Protein AF-A0A967W6S2-F1 (afdb_monomer_lite)

Foldseek 3Di:
DCVQVVVVVCLVDPPPPVSVCCVVPHDDDGDPDLQVVLVVQQVVQLVVQVPHPCNPPGRPAQSDDPPSDDPVVCCVVQPDPSSVVVCCVCPPNPVDPDDDDDDDDDPPPDDDDDDDPDDDDD

Structure (mmCIF, N/CA/C/O backbone):
data_AF-A0A967W6S2-F1
#
_entry.id   AF-A0A967W6S2-F1
#
loop_
_atom_site.group_PDB
_atom_site.id
_atom_site.type_symbol
_atom_site.label_atom_id
_atom_site.label_alt_id
_atom_site.label_comp_id
_atom_site.label_asym_id
_atom_site.label_entity_id
_atom_site.label_seq_id
_atom_site.pdbx_PDB_ins_code
_atom_site.Cartn_x
_atom_site.Cartn_y
_atom_site.Cartn_z
_atom_site.occupancy
_atom_site.B_iso_or_equiv
_atom_site.auth_seq_id
_atom_site.auth_comp_id
_atom_site.auth_asym_id
_atom_site.auth_atom_id
_atom_site.pdbx_PDB_model_num
ATOM 1 N N . GLY A 1 1 ? 10.505 1.473 -0.353 1.00 52.91 1 GLY A N 1
ATOM 2 C CA . GLY A 1 1 ? 9.894 1.962 0.899 1.00 52.91 1 GLY A CA 1
ATOM 3 C C . GLY A 1 1 ? 9.460 0.774 1.729 1.00 52.91 1 GLY A C 1
ATOM 4 O O . GLY A 1 1 ? 8.860 -0.128 1.171 1.00 52.91 1 GLY A O 1
ATOM 5 N N . GLN A 1 2 ? 9.805 0.745 3.017 1.00 65.94 2 GLN A N 1
ATOM 6 C CA . GLN A 1 2 ? 9.512 -0.367 3.941 1.00 65.94 2 GLN A CA 1
ATOM 7 C C . GLN A 1 2 ? 8.621 0.076 5.118 1.00 65.94 2 GLN A C 1
ATOM 9 O O . GLN A 1 2 ? 8.596 -0.566 6.164 1.00 65.94 2 GLN A O 1
ATOM 14 N N . MET A 1 3 ? 7.895 1.192 4.965 1.00 86.19 3 MET A N 1
ATOM 15 C CA . MET A 1 3 ? 7.114 1.775 6.059 1.00 86.19 3 MET A CA 1
ATOM 16 C C . MET A 1 3 ? 6.002 0.835 6.530 1.00 86.19 3 MET A C 1
ATOM 18 O O . MET A 1 3 ? 5.893 0.605 7.726 1.00 86.19 3 MET A O 1
ATOM 22 N N . THR A 1 4 ? 5.213 0.253 5.621 1.00 88.50 4 THR A N 1
ATOM 23 C CA . THR A 1 4 ? 4.046 -0.557 6.002 1.00 88.50 4 THR A CA 1
ATOM 24 C C . THR A 1 4 ? 4.416 -1.851 6.748 1.00 88.50 4 THR A C 1
ATOM 26 O O . THR A 1 4 ? 3.805 -2.096 7.788 1.00 88.50 4 THR A O 1
ATOM 29 N N . PRO A 1 5 ? 5.445 -2.638 6.352 1.00 90.38 5 PRO A N 1
ATOM 30 C CA . PRO A 1 5 ? 5.939 -3.740 7.185 1.00 90.38 5 PRO A CA 1
ATOM 31 C C . PRO A 1 5 ? 6.505 -3.291 8.536 1.00 90.38 5 PRO A C 1
ATOM 33 O O . PRO A 1 5 ? 6.263 -3.946 9.546 1.00 90.38 5 PRO A O 1
ATOM 36 N N . LEU A 1 6 ? 7.232 -2.167 8.579 1.00 91.75 6 LEU A N 1
ATOM 37 C CA . LEU A 1 6 ? 7.763 -1.638 9.836 1.00 91.75 6 LEU A CA 1
ATOM 38 C C . LEU A 1 6 ? 6.637 -1.193 10.778 1.00 91.75 6 LEU A C 1
ATOM 40 O O . LEU A 1 6 ? 6.710 -1.443 11.976 1.00 91.75 6 LEU A O 1
ATOM 44 N N . LEU A 1 7 ? 5.582 -0.573 10.246 1.00 93.06 7 LEU A N 1
ATOM 45 C CA . LEU A 1 7 ? 4.397 -0.200 11.012 1.00 93.06 7 LEU A CA 1
ATOM 46 C C . LEU A 1 7 ? 3.691 -1.439 11.567 1.00 93.06 7 LEU A C 1
ATOM 48 O O . LEU A 1 7 ? 3.385 -1.460 12.754 1.00 93.06 7 LEU A O 1
ATOM 52 N N . ALA A 1 8 ? 3.494 -2.479 10.747 1.00 93.88 8 ALA A N 1
ATOM 53 C CA . ALA A 1 8 ? 2.929 -3.749 11.205 1.00 93.88 8 ALA A CA 1
ATOM 54 C C . ALA A 1 8 ? 3.727 -4.328 12.379 1.00 93.88 8 ALA A C 1
ATOM 56 O O . ALA A 1 8 ? 3.148 -4.689 13.400 1.00 93.88 8 ALA A O 1
ATOM 57 N N . TYR A 1 9 ? 5.056 -4.367 12.243 1.00 95.19 9 TYR A N 1
ATOM 58 C CA . TYR A 1 9 ? 5.951 -4.840 13.294 1.00 95.19 9 TYR A CA 1
ATOM 59 C C . TYR A 1 9 ? 5.794 -4.014 14.574 1.00 95.19 9 TYR A C 1
ATOM 61 O O . TYR A 1 9 ? 5.533 -4.575 15.631 1.00 95.19 9 TYR A O 1
ATOM 69 N N . ARG A 1 10 ? 5.863 -2.680 14.479 1.00 95.75 10 ARG A N 1
ATOM 70 C CA . ARG A 1 10 ? 5.719 -1.791 15.640 1.00 95.75 10 ARG A CA 1
ATOM 71 C C . ARG A 1 10 ? 4.372 -1.958 16.335 1.00 95.75 10 ARG A C 1
ATOM 73 O O . ARG A 1 10 ? 4.350 -2.161 17.541 1.00 95.75 10 ARG A O 1
ATOM 80 N N . VAL A 1 11 ? 3.268 -1.949 15.588 1.00 95.88 11 VAL A N 1
ATOM 81 C CA . VAL A 1 11 ? 1.932 -2.160 16.166 1.00 95.88 11 VAL A CA 1
ATOM 82 C C . VAL A 1 11 ? 1.863 -3.508 16.879 1.00 95.88 11 VAL A C 1
ATOM 84 O O . VAL A 1 11 ? 1.313 -3.576 17.972 1.00 95.88 11 VAL A O 1
ATOM 87 N N . ALA A 1 12 ? 2.453 -4.562 16.310 1.00 95.75 12 ALA A N 1
ATOM 88 C CA . ALA A 1 12 ? 2.403 -5.904 16.880 1.00 95.75 12 ALA A CA 1
ATOM 89 C C . ALA A 1 12 ? 3.320 -6.115 18.098 1.00 95.75 12 ALA A C 1
ATOM 91 O O . ALA A 1 12 ? 2.980 -6.927 18.954 1.00 95.75 12 ALA A O 1
ATOM 92 N N . THR A 1 13 ? 4.474 -5.442 18.174 1.00 97.50 13 THR A N 1
ATOM 93 C CA . THR A 1 13 ? 5.528 -5.788 19.151 1.00 97.50 13 THR A CA 1
ATOM 94 C C . THR A 1 13 ? 5.936 -4.664 20.094 1.00 97.50 13 THR A C 1
ATOM 96 O O . THR A 1 13 ? 6.656 -4.915 21.056 1.00 97.50 13 THR A O 1
ATOM 99 N N . GLU A 1 14 ? 5.605 -3.410 19.793 1.00 97.94 14 GLU A N 1
ATOM 100 C CA . GLU A 1 14 ? 6.023 -2.278 20.618 1.00 97.94 14 GLU A CA 1
ATOM 101 C C . GLU A 1 14 ? 5.164 -2.197 21.890 1.00 97.94 14 GLU A C 1
ATOM 103 O O . GLU A 1 14 ? 3.937 -2.218 21.823 1.00 97.94 14 GLU A O 1
ATOM 108 N N . GLU A 1 15 ? 5.811 -2.077 23.052 1.00 98.06 15 GLU A N 1
ATOM 109 C CA . GLU A 1 15 ? 5.161 -2.071 24.377 1.00 98.06 15 GLU A CA 1
ATOM 110 C C . GLU A 1 15 ? 5.057 -0.671 25.001 1.00 98.06 15 GLU A C 1
ATOM 112 O O . GLU A 1 15 ? 4.877 -0.522 26.211 1.00 98.06 15 GLU A O 1
ATOM 117 N N . SER A 1 16 ? 5.177 0.376 24.180 1.00 98.38 16 SER A N 1
ATOM 118 C CA . SER A 1 16 ? 4.877 1.738 24.615 1.00 98.38 16 SER A CA 1
ATOM 119 C C . SER A 1 16 ? 3.408 1.851 25.041 1.00 98.38 16 SER A C 1
ATOM 121 O O . SER A 1 16 ? 2.541 1.128 24.545 1.00 98.38 16 SER A O 1
ATOM 123 N N . GLU A 1 17 ? 3.118 2.769 25.967 1.00 98.25 17 GLU A N 1
ATOM 124 C CA . GLU A 1 17 ? 1.744 3.022 26.426 1.00 98.25 17 GLU A CA 1
ATOM 125 C C . GLU A 1 17 ? 0.811 3.346 25.246 1.00 98.25 17 GLU A C 1
ATOM 127 O O . GLU A 1 17 ? -0.305 2.837 25.178 1.00 98.25 17 GLU A O 1
ATOM 132 N N . GLU A 1 18 ? 1.310 4.113 24.272 1.00 97.12 18 GLU A N 1
ATOM 133 C CA . GLU A 1 18 ? 0.603 4.451 23.036 1.00 97.12 18 GLU A CA 1
ATOM 134 C C . GLU A 1 18 ? 0.242 3.210 22.207 1.00 97.12 18 GLU A C 1
ATOM 136 O O . GLU A 1 18 ? -0.926 3.016 21.877 1.00 97.12 18 GLU A O 1
ATOM 141 N N . MET A 1 19 ? 1.210 2.343 21.889 1.00 97.69 19 MET A N 1
ATOM 142 C CA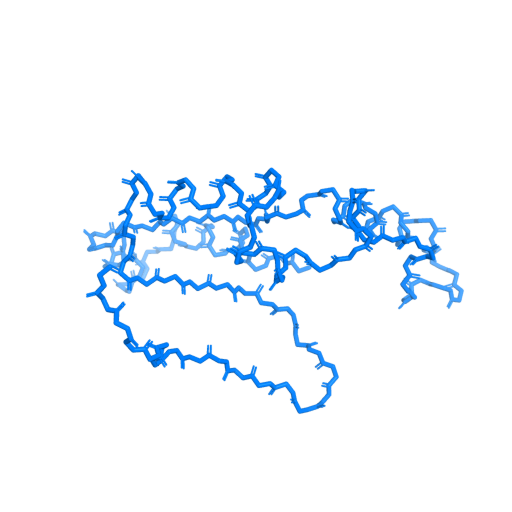 . MET A 1 19 ? 0.962 1.177 21.029 1.00 97.69 19 MET A CA 1
ATOM 143 C C . MET A 1 19 ? 0.081 0.131 21.706 1.00 97.69 19 MET A C 1
ATOM 145 O O . MET A 1 19 ? -0.771 -0.468 21.048 1.00 97.69 19 MET A O 1
ATOM 149 N N . ARG A 1 20 ? 0.223 -0.046 23.024 1.00 98.12 20 ARG A N 1
ATOM 150 C CA . ARG A 1 20 ? -0.694 -0.883 23.806 1.00 98.12 20 ARG A CA 1
ATOM 151 C C . ARG A 1 20 ? -2.122 -0.359 23.729 1.00 98.12 20 ARG A C 1
ATOM 153 O O . ARG A 1 20 ? -3.018 -1.116 23.380 1.00 98.12 20 ARG A O 1
ATOM 160 N N . LYS A 1 21 ? -2.312 0.944 23.951 1.00 98.06 21 LYS A N 1
ATOM 161 C CA . LYS A 1 21 ? -3.627 1.576 23.841 1.00 98.06 21 LYS A CA 1
ATOM 162 C C . LYS A 1 21 ? -4.226 1.427 22.442 1.00 98.06 21 LYS A C 1
ATOM 164 O O . LYS A 1 21 ? -5.402 1.114 22.316 1.00 98.06 21 LYS A O 1
ATOM 169 N N . ILE A 1 22 ? -3.423 1.596 21.389 1.00 97.25 22 ILE A N 1
ATOM 170 C CA . ILE A 1 22 ? -3.872 1.366 20.009 1.00 97.25 22 ILE A CA 1
ATOM 171 C C . ILE A 1 22 ? -4.368 -0.076 19.835 1.00 97.25 22 ILE A C 1
ATOM 173 O O . ILE A 1 22 ? -5.439 -0.272 19.273 1.00 97.25 22 ILE A O 1
ATOM 177 N N . ARG A 1 23 ? -3.634 -1.083 20.323 1.00 97.38 23 ARG A N 1
ATOM 178 C CA . ARG A 1 23 ? -4.064 -2.489 20.218 1.00 97.38 23 ARG A CA 1
ATOM 179 C C . ARG A 1 23 ? -5.319 -2.807 21.036 1.00 97.38 23 ARG A C 1
ATOM 181 O O . ARG A 1 23 ? -6.084 -3.671 20.617 1.00 97.38 23 ARG A O 1
ATOM 188 N N . ASP A 1 24 ? -5.508 -2.139 22.170 1.00 98.00 24 ASP A N 1
ATOM 189 C CA . ASP A 1 24 ? -6.651 -2.362 23.061 1.00 98.00 24 ASP A CA 1
ATOM 190 C C . ASP A 1 24 ? -7.932 -1.677 22.540 1.00 98.00 24 ASP A C 1
ATOM 192 O O . ASP A 1 24 ? -9.021 -2.241 22.653 1.00 98.00 24 ASP A O 1
ATOM 196 N N . ASP A 1 25 ? -7.803 -0.494 21.926 1.00 98.06 25 ASP A N 1
ATOM 197 C CA . ASP A 1 25 ? -8.940 0.370 21.576 1.00 98.06 25 ASP A CA 1
ATOM 198 C C . ASP A 1 25 ? -9.259 0.423 20.065 1.00 98.06 25 ASP A C 1
ATOM 200 O O . ASP A 1 25 ? -10.311 0.941 19.679 1.00 98.06 25 ASP A O 1
ATOM 204 N N . VAL A 1 26 ? -8.374 -0.065 19.182 1.00 97.06 26 VAL A N 1
ATOM 205 C CA . VAL A 1 26 ? -8.492 0.118 17.722 1.00 97.06 26 VAL A CA 1
ATOM 206 C C . VAL A 1 26 ? -8.436 -1.206 16.963 1.00 97.06 26 VAL A C 1
ATOM 208 O O . VAL A 1 26 ? -7.476 -1.968 17.047 1.00 97.06 26 VAL A O 1
ATOM 211 N N . ILE A 1 27 ? -9.425 -1.426 16.094 1.00 96.50 27 ILE A N 1
ATOM 212 C CA . ILE A 1 27 ? -9.334 -2.444 15.043 1.00 96.50 27 ILE A CA 1
ATOM 213 C C . ILE A 1 27 ? -8.523 -1.861 13.883 1.00 96.50 27 ILE A C 1
ATOM 215 O O . ILE A 1 27 ? -9.006 -1.013 13.131 1.00 96.50 27 ILE A O 1
ATOM 219 N N . PHE A 1 28 ? -7.278 -2.311 13.737 1.00 95.38 28 PHE A N 1
ATOM 220 C CA . PHE A 1 28 ? -6.374 -1.830 12.696 1.00 95.38 28 PHE A CA 1
ATOM 221 C C . PHE A 1 28 ? -6.369 -2.752 11.470 1.00 95.38 28 PHE A C 1
ATOM 223 O O . PHE A 1 28 ? -5.916 -3.895 11.532 1.00 95.38 28 PHE A O 1
ATOM 230 N N . LEU A 1 29 ? -6.836 -2.231 10.332 1.00 95.31 29 LEU A N 1
ATOM 231 C CA . LEU A 1 29 ? -6.765 -2.902 9.033 1.00 95.31 29 LEU A CA 1
ATOM 232 C C . LEU A 1 29 ? -5.569 -2.373 8.240 1.00 95.31 29 LEU A C 1
ATOM 234 O O . LEU A 1 29 ? -5.517 -1.189 7.907 1.00 95.31 29 LEU A O 1
ATOM 238 N N . LEU A 1 30 ? -4.624 -3.252 7.902 1.00 94.12 30 LEU A N 1
ATOM 239 C CA . LEU A 1 30 ? -3.431 -2.889 7.141 1.00 94.12 30 LEU A CA 1
ATOM 240 C C . LEU A 1 30 ? -3.391 -3.597 5.787 1.00 94.12 30 LEU A C 1
ATOM 242 O O . LEU A 1 30 ? -3.256 -4.816 5.711 1.00 94.12 30 LEU A O 1
ATOM 246 N N . MET A 1 31 ? -3.399 -2.808 4.713 1.00 92.81 31 MET A N 1
ATOM 247 C CA . MET A 1 31 ? -3.050 -3.256 3.367 1.00 92.81 31 MET A CA 1
ATOM 248 C C . MET A 1 31 ? -1.637 -2.759 3.031 1.00 92.81 31 MET A C 1
ATOM 250 O O . MET A 1 31 ? -1.463 -1.579 2.726 1.00 92.81 31 MET A O 1
ATOM 254 N N . PRO A 1 32 ? -0.601 -3.614 3.094 1.00 89.62 32 PRO A N 1
ATOM 255 C CA . PRO A 1 32 ? 0.778 -3.157 2.936 1.00 89.62 32 PRO A CA 1
ATOM 256 C C . PRO A 1 32 ? 1.126 -2.758 1.497 1.00 89.62 32 PRO A C 1
ATOM 258 O O . PRO A 1 32 ? 2.023 -1.938 1.301 1.00 89.62 32 PRO A O 1
ATOM 261 N N . MET A 1 33 ? 0.435 -3.342 0.512 1.00 89.69 33 MET A N 1
ATOM 262 C CA . MET A 1 33 ? 0.624 -3.108 -0.917 1.00 89.69 33 MET A CA 1
ATOM 263 C C . MET A 1 33 ? -0.693 -3.358 -1.658 1.00 89.69 33 MET A C 1
ATOM 265 O O . MET A 1 33 ? -1.187 -4.481 -1.653 1.00 89.69 33 MET A O 1
ATOM 269 N N . MET A 1 34 ? -1.244 -2.328 -2.303 1.00 90.38 34 MET A N 1
ATOM 270 C CA . MET A 1 34 ? -2.466 -2.452 -3.114 1.00 90.38 34 MET A CA 1
ATOM 271 C C . MET A 1 34 ? -2.175 -2.926 -4.547 1.00 90.38 34 MET A C 1
ATOM 273 O O . MET A 1 34 ? -3.022 -3.565 -5.156 1.00 90.38 34 MET A O 1
ATOM 277 N N . ASN A 1 35 ? -0.988 -2.619 -5.086 1.00 90.19 35 ASN A N 1
ATOM 278 C CA . ASN A 1 35 ? -0.594 -2.970 -6.454 1.00 90.19 35 ASN A CA 1
ATOM 279 C C . ASN A 1 35 ? 0.749 -3.729 -6.463 1.00 90.19 35 ASN A C 1
ATOM 281 O O . ASN A 1 35 ? 1.795 -3.124 -6.725 1.00 90.19 35 ASN A O 1
ATOM 285 N N . PRO A 1 36 ? 0.747 -5.033 -6.127 1.00 90.06 36 PRO A N 1
ATOM 286 C CA . PRO A 1 36 ? 1.963 -5.842 -6.138 1.00 90.06 36 PRO A CA 1
ATOM 287 C C . PRO A 1 36 ? 2.552 -6.002 -7.549 1.00 90.06 36 PRO A C 1
ATOM 289 O O . PRO A 1 36 ? 3.773 -5.968 -7.693 1.00 90.06 36 PRO A O 1
ATOM 292 N N . ASP A 1 37 ? 1.718 -6.086 -8.588 1.00 90.06 37 ASP A N 1
ATOM 293 C CA . ASP A 1 37 ? 2.165 -6.242 -9.979 1.00 90.06 37 ASP A CA 1
ATOM 294 C C . ASP A 1 37 ? 2.972 -5.023 -10.453 1.00 90.06 37 ASP A C 1
ATOM 296 O O . ASP A 1 37 ? 4.053 -5.156 -11.032 1.00 90.06 37 ASP A O 1
ATOM 300 N N . GLY A 1 38 ? 2.497 -3.816 -10.131 1.00 89.69 38 GLY A N 1
ATOM 301 C CA . GLY A 1 38 ? 3.220 -2.575 -10.400 1.00 89.69 38 GLY A CA 1
ATOM 302 C C . GLY A 1 38 ? 4.536 -2.466 -9.623 1.00 89.69 38 GLY A C 1
ATOM 303 O O . GLY A 1 38 ? 5.514 -1.924 -10.140 1.00 89.69 38 GLY A O 1
ATOM 304 N N . LEU A 1 39 ? 4.603 -2.992 -8.392 1.00 89.62 39 LEU A N 1
ATOM 305 C CA . LEU A 1 39 ? 5.864 -3.046 -7.645 1.00 89.62 39 LEU A CA 1
ATOM 306 C C . LEU A 1 39 ? 6.872 -3.993 -8.313 1.00 89.62 39 LEU A C 1
ATOM 308 O O . LEU A 1 39 ? 8.054 -3.654 -8.379 1.00 89.62 39 LEU A O 1
ATOM 312 N N . GLU A 1 40 ? 6.424 -5.137 -8.831 1.00 91.94 40 GLU A N 1
ATOM 313 C CA . GLU A 1 40 ? 7.308 -6.106 -9.486 1.00 91.94 40 GLU A CA 1
ATOM 314 C C . GLU A 1 40 ? 7.958 -5.529 -10.752 1.00 91.94 40 GLU A C 1
ATOM 316 O O . GLU A 1 40 ? 9.140 -5.768 -10.993 1.00 91.94 40 GLU A O 1
ATOM 321 N N . ILE A 1 41 ? 7.230 -4.709 -11.517 1.00 92.31 41 ILE A N 1
ATOM 322 C CA . ILE A 1 41 ? 7.770 -3.947 -12.658 1.00 92.31 41 ILE A CA 1
ATOM 323 C C . ILE A 1 41 ? 8.941 -3.055 -12.214 1.00 92.31 41 ILE A C 1
ATOM 325 O O . ILE A 1 41 ? 10.043 -3.125 -12.761 1.00 92.31 41 ILE A O 1
ATOM 329 N N . VAL A 1 42 ? 8.733 -2.247 -11.167 1.00 91.44 42 VAL A N 1
ATOM 330 C CA . VAL A 1 42 ? 9.770 -1.341 -10.644 1.00 91.44 42 VAL A CA 1
ATOM 331 C C . VAL A 1 42 ? 10.969 -2.123 -10.111 1.00 91.44 42 VAL A C 1
ATOM 333 O O . VAL A 1 42 ? 12.112 -1.748 -10.373 1.00 91.44 42 VAL A O 1
ATOM 336 N N . ARG A 1 43 ? 10.717 -3.218 -9.387 1.00 93.25 43 ARG A N 1
ATOM 337 C CA . ARG A 1 43 ? 11.754 -4.092 -8.833 1.00 93.25 43 ARG A CA 1
ATOM 338 C C . ARG A 1 43 ? 12.611 -4.710 -9.940 1.00 93.25 43 ARG A C 1
ATOM 340 O O . ARG A 1 43 ? 13.830 -4.577 -9.885 1.00 93.25 43 ARG A O 1
ATOM 347 N N . LYS A 1 44 ? 11.995 -5.324 -10.955 1.00 95.06 44 LYS A N 1
ATOM 348 C CA . LYS A 1 44 ? 12.705 -5.929 -12.096 1.00 95.06 44 LYS A CA 1
ATOM 349 C C . LYS A 1 44 ? 13.542 -4.907 -12.859 1.00 95.06 44 LYS A C 1
ATOM 351 O O . LYS A 1 44 ? 14.689 -5.194 -13.197 1.00 95.06 44 LYS A O 1
ATOM 356 N N . TRP A 1 45 ? 12.996 -3.714 -13.103 1.00 95.38 45 TRP A N 1
ATOM 357 C CA . TRP A 1 45 ? 13.742 -2.646 -13.763 1.00 95.38 45 TRP A CA 1
ATOM 358 C C . TRP A 1 45 ? 14.962 -2.229 -12.948 1.00 95.38 45 TRP A C 1
ATOM 360 O O . TRP A 1 45 ? 16.071 -2.261 -13.477 1.00 95.38 45 TRP A O 1
ATOM 370 N N . TYR A 1 46 ? 14.774 -1.928 -11.659 1.00 95.25 46 TYR A N 1
ATOM 371 C CA . TYR A 1 46 ? 15.871 -1.571 -10.764 1.00 95.25 46 TYR A CA 1
ATOM 372 C C . TYR A 1 46 ? 16.969 -2.639 -10.769 1.00 95.25 46 TYR A C 1
ATOM 374 O O . TYR A 1 46 ? 18.120 -2.320 -11.050 1.00 95.25 46 TYR A O 1
ATOM 382 N N . GLU A 1 47 ? 16.609 -3.910 -10.562 1.00 96.88 47 GLU A N 1
ATOM 383 C CA . GLU A 1 47 ? 17.563 -5.026 -10.566 1.00 96.88 47 GLU A CA 1
ATOM 384 C C . GLU A 1 47 ? 18.333 -5.142 -11.889 1.00 96.88 47 GLU A C 1
ATOM 386 O O . GLU A 1 47 ? 19.536 -5.390 -11.876 1.00 96.88 47 GLU A O 1
ATOM 391 N N . SER A 1 48 ? 17.670 -4.914 -13.028 1.00 97.19 48 SER A N 1
ATOM 392 C CA . SER A 1 48 ? 18.310 -4.961 -14.350 1.00 97.19 48 SER A CA 1
ATOM 393 C C . SER A 1 48 ? 19.249 -3.782 -14.636 1.00 97.19 48 SER A C 1
ATOM 395 O O . SER A 1 48 ? 20.131 -3.903 -15.484 1.00 97.19 48 SER A O 1
ATOM 397 N N . GLN A 1 49 ? 19.050 -2.644 -13.962 1.00 97.81 49 GLN A N 1
ATOM 398 C CA . GLN A 1 49 ? 19.807 -1.407 -14.176 1.00 97.81 49 GLN A CA 1
ATOM 399 C C . GLN A 1 49 ? 20.830 -1.125 -13.064 1.00 97.81 49 GLN A C 1
ATOM 401 O O . GLN A 1 49 ? 21.493 -0.086 -13.116 1.00 97.81 49 GLN A O 1
ATOM 406 N N . LEU A 1 50 ? 20.988 -2.024 -12.088 1.00 97.19 50 LEU A N 1
ATOM 407 C CA . LEU A 1 50 ? 21.969 -1.906 -11.005 1.00 97.19 50 LEU A CA 1
ATOM 408 C C . LEU A 1 50 ? 23.381 -1.635 -11.543 1.00 97.19 50 LEU A C 1
ATOM 410 O O . LEU A 1 50 ? 23.895 -2.374 -12.384 1.00 97.19 50 LEU A O 1
ATOM 414 N N . GLY A 1 51 ? 24.018 -0.571 -11.051 1.00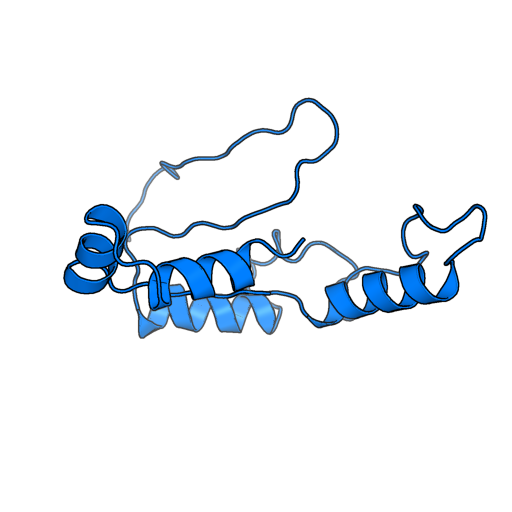 97.06 51 GLY A N 1
ATOM 415 C CA . GLY A 1 51 ? 25.363 -0.162 -11.457 1.00 97.06 51 GLY A CA 1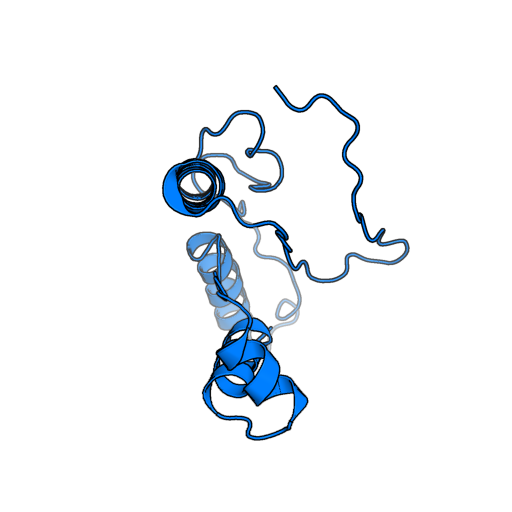
ATOM 416 C C . GLY A 1 51 ? 25.455 0.478 -12.847 1.00 97.06 51 GLY A C 1
ATOM 417 O O . GLY A 1 51 ? 26.554 0.801 -13.298 1.00 97.06 51 GLY A O 1
ATOM 418 N N . THR A 1 52 ? 24.331 0.680 -13.538 1.00 97.50 52 THR A N 1
ATOM 419 C CA . THR A 1 52 ? 24.280 1.373 -14.833 1.00 97.50 52 THR A CA 1
ATOM 420 C C . THR A 1 52 ? 23.900 2.849 -14.654 1.00 97.50 52 THR A C 1
ATOM 422 O O . THR A 1 52 ? 23.339 3.226 -13.622 1.00 97.50 52 THR A O 1
ATOM 425 N N . PRO A 1 53 ? 24.090 3.708 -15.676 1.00 97.06 53 PRO A N 1
ATOM 426 C CA . PRO A 1 53 ? 23.569 5.079 -15.653 1.00 97.06 53 PRO A CA 1
ATOM 427 C C . PRO A 1 53 ? 22.042 5.182 -15.492 1.00 97.06 53 PRO A C 1
ATOM 429 O O . PRO A 1 53 ? 21.529 6.267 -15.221 1.00 97.06 53 PRO A O 1
ATOM 432 N N . PHE A 1 54 ? 21.308 4.079 -15.667 1.00 95.56 54 PHE A N 1
ATOM 433 C CA . PHE A 1 54 ? 19.851 4.040 -15.618 1.00 95.56 54 PHE A CA 1
ATOM 434 C C . PHE A 1 54 ? 19.291 3.540 -14.280 1.00 95.56 54 PHE A C 1
ATOM 436 O O . PHE A 1 54 ? 18.072 3.463 -14.145 1.00 95.56 54 PHE A O 1
ATOM 443 N N . GLU A 1 55 ? 20.130 3.240 -13.281 1.00 94.69 55 GLU A N 1
ATOM 444 C CA . GLU A 1 55 ? 19.712 2.646 -11.996 1.00 94.69 55 GLU A CA 1
ATOM 445 C C . GLU A 1 55 ? 18.564 3.411 -11.308 1.00 94.69 55 GLU A C 1
ATOM 447 O O . GLU A 1 55 ? 17.676 2.815 -10.704 1.00 94.69 55 GLU A O 1
ATOM 452 N N . GLN A 1 56 ? 18.545 4.740 -11.430 1.00 91.00 56 GLN A N 1
ATOM 453 C CA . GLN A 1 56 ? 17.541 5.611 -10.802 1.00 91.00 56 GLN A CA 1
ATOM 454 C C . GLN A 1 56 ? 16.424 6.056 -11.756 1.00 91.00 56 GLN A C 1
ATOM 456 O O . GLN A 1 56 ? 15.650 6.966 -11.446 1.00 91.00 56 GLN A O 1
ATOM 461 N N . THR A 1 57 ? 16.345 5.458 -12.943 1.00 93.25 57 THR A N 1
ATOM 462 C CA . THR A 1 57 ? 15.328 5.805 -13.940 1.00 93.25 57 THR A CA 1
ATOM 463 C C . THR A 1 57 ? 14.053 4.997 -13.751 1.00 93.25 57 THR A C 1
ATOM 465 O O . THR A 1 57 ? 14.003 4.016 -13.010 1.00 93.25 57 THR A O 1
ATOM 468 N N . ARG A 1 58 ? 12.987 5.429 -14.427 1.00 89.00 58 ARG A N 1
ATOM 469 C CA . ARG A 1 58 ? 11.708 4.721 -14.422 1.00 89.00 58 ARG A CA 1
ATOM 470 C C . ARG A 1 58 ? 11.710 3.607 -15.472 1.00 89.00 58 ARG A C 1
ATOM 472 O O . ARG A 1 58 ? 12.290 3.816 -16.537 1.00 89.00 58 ARG A O 1
ATOM 479 N N . PRO A 1 59 ? 11.012 2.490 -15.207 1.00 91.75 59 PRO A N 1
ATOM 480 C CA . PRO A 1 59 ? 10.807 1.450 -16.204 1.00 91.75 59 PRO A CA 1
ATOM 481 C C . PRO A 1 59 ? 10.153 2.031 -17.470 1.00 91.75 59 PRO A C 1
ATOM 483 O O . PRO A 1 59 ? 9.205 2.815 -17.351 1.00 91.75 59 PRO A O 1
ATOM 486 N N . PRO A 1 60 ? 10.613 1.660 -18.679 1.00 90.75 60 PRO A N 1
ATOM 487 C CA . PRO A 1 60 ? 10.030 2.096 -19.948 1.00 90.75 60 PRO A CA 1
ATOM 488 C C . PRO A 1 60 ? 8.771 1.284 -20.306 1.00 90.75 60 PRO A C 1
ATOM 490 O O . PRO A 1 60 ? 8.542 0.944 -21.463 1.00 90.75 60 PRO A O 1
ATOM 493 N N . GLU A 1 61 ? 7.958 0.945 -19.309 1.00 87.81 61 GLU A N 1
ATOM 494 C CA . GLU A 1 61 ? 6.759 0.120 -19.442 1.00 87.81 61 GLU A CA 1
ATOM 495 C C . GLU A 1 61 ? 5.608 0.710 -18.621 1.00 87.81 61 GLU A C 1
ATOM 497 O O . GLU A 1 61 ? 5.800 1.433 -17.639 1.00 87.81 61 GLU A O 1
ATOM 502 N N . LEU A 1 62 ? 4.383 0.446 -19.077 1.00 84.50 62 LEU A N 1
ATOM 503 C CA . LEU A 1 62 ? 3.173 0.943 -18.437 1.00 84.50 62 LEU A CA 1
ATOM 504 C C . LEU A 1 62 ? 2.976 0.272 -17.074 1.00 84.50 62 LEU A C 1
ATOM 506 O O . LEU A 1 62 ? 3.122 -0.937 -16.932 1.00 84.50 62 LEU A O 1
ATOM 510 N N . TYR A 1 63 ? 2.592 1.065 -16.074 1.00 78.88 63 TYR A N 1
ATOM 511 C CA . TYR A 1 63 ? 2.570 0.639 -14.669 1.00 78.88 63 TYR A CA 1
ATOM 512 C C . TYR A 1 63 ? 1.476 -0.391 -14.334 1.00 78.88 63 TYR A C 1
ATOM 514 O O . TYR A 1 63 ? 1.475 -0.962 -13.246 1.00 78.88 63 TYR A O 1
ATOM 522 N N . HIS A 1 64 ? 0.516 -0.601 -15.238 1.00 81.31 64 HIS A N 1
ATOM 523 C CA . HIS A 1 64 ? -0.599 -1.513 -15.023 1.00 81.31 64 HIS A CA 1
ATOM 524 C C . HIS A 1 64 ? -0.974 -2.246 -16.308 1.00 81.31 64 HIS A C 1
ATOM 526 O O . HIS A 1 64 ? -1.211 -1.606 -17.334 1.00 81.31 64 HIS A O 1
ATOM 532 N N . HIS A 1 65 ? -1.108 -3.571 -16.227 1.00 73.31 65 HIS A N 1
ATOM 533 C CA . HIS A 1 65 ? -1.349 -4.432 -17.387 1.00 73.31 65 HIS A CA 1
ATOM 534 C C . HIS A 1 65 ? -2.642 -4.075 -18.145 1.00 73.31 65 HIS A C 1
ATOM 536 O O . HIS A 1 65 ? -2.636 -3.985 -19.367 1.00 73.31 65 HIS A O 1
ATOM 542 N N . TYR A 1 66 ? -3.741 -3.826 -17.417 1.00 70.25 66 TYR A N 1
ATOM 543 C CA . TYR A 1 66 ? -5.069 -3.620 -18.020 1.00 70.25 66 TYR A CA 1
ATOM 544 C C . TYR A 1 66 ? -5.403 -2.183 -18.438 1.00 70.25 66 TYR A C 1
ATOM 546 O O . TYR A 1 66 ? -6.123 -1.988 -19.410 1.00 70.25 66 TYR A O 1
ATOM 554 N N . VAL A 1 67 ? -4.928 -1.176 -17.701 1.00 76.69 67 VAL A N 1
ATOM 555 C CA . VAL A 1 67 ? -5.365 0.225 -17.880 1.00 76.69 67 VAL A CA 1
ATOM 556 C C . VAL A 1 67 ? -4.224 1.166 -18.247 1.00 76.69 67 VAL A C 1
ATOM 558 O O . VAL A 1 67 ? -4.436 2.355 -18.462 1.00 76.69 67 VAL A O 1
ATOM 561 N N . GLY A 1 68 ? -2.994 0.656 -18.310 1.00 76.62 68 GLY A N 1
ATOM 562 C CA . GLY A 1 68 ? -1.814 1.430 -18.666 1.00 76.62 68 GLY A CA 1
ATOM 563 C C . GLY A 1 68 ? -1.327 2.398 -17.583 1.00 76.62 68 GLY A C 1
ATOM 564 O O . GLY A 1 68 ? -0.126 2.654 -17.522 1.00 76.62 68 GLY A O 1
ATOM 565 N N . HIS A 1 69 ? -2.187 2.917 -16.697 1.00 73.25 69 HIS A N 1
ATOM 566 C CA . HIS A 1 69 ? -1.767 3.745 -15.562 1.00 73.25 69 HIS A CA 1
ATOM 567 C C . HIS A 1 69 ? -2.882 4.043 -14.533 1.00 73.25 69 HIS A C 1
ATOM 569 O O . HIS A 1 69 ? -4.060 3.867 -14.815 1.00 73.25 69 HIS A O 1
ATOM 575 N N . ASP A 1 70 ? -2.455 4.558 -13.372 1.00 78.19 70 ASP A N 1
ATOM 576 C CA . ASP A 1 70 ? -3.209 5.189 -12.270 1.00 78.19 70 ASP A CA 1
ATOM 577 C C . ASP A 1 70 ? -4.404 4.408 -11.689 1.00 78.19 70 ASP A C 1
ATOM 579 O O . ASP A 1 70 ? -5.574 4.678 -11.967 1.00 78.19 70 ASP A O 1
ATOM 583 N N . ASN A 1 71 ? -4.103 3.498 -10.758 1.00 83.56 71 ASN A N 1
ATOM 584 C CA . ASN A 1 71 ? -5.133 2.835 -9.963 1.00 83.56 71 ASN A CA 1
ATOM 585 C C . ASN A 1 71 ? -5.891 3.770 -9.007 1.00 83.56 71 ASN A C 1
ATOM 587 O O . ASN A 1 71 ? -7.019 3.478 -8.620 1.00 83.56 71 ASN A O 1
ATOM 591 N N . ASN A 1 72 ? -5.331 4.937 -8.691 1.00 86.69 72 ASN A N 1
ATOM 592 C CA . ASN A 1 72 ? -5.940 5.939 -7.826 1.00 86.69 72 ASN A CA 1
ATOM 593 C C . ASN A 1 72 ? -6.936 6.852 -8.574 1.00 86.69 72 ASN A C 1
ATOM 595 O O . ASN A 1 72 ? -7.368 7.882 -8.049 1.00 86.69 72 ASN A O 1
ATOM 599 N N . ARG A 1 73 ? -7.297 6.513 -9.818 1.00 87.38 73 ARG A N 1
ATOM 600 C CA . ARG A 1 73 ? -8.417 7.114 -10.570 1.00 87.38 73 ARG A CA 1
ATOM 601 C C . ARG A 1 73 ? -9.555 6.142 -10.831 1.00 87.38 73 ARG A C 1
ATOM 603 O O . ARG A 1 73 ? -10.624 6.568 -11.258 1.00 87.38 73 ARG A O 1
ATOM 610 N N . ASP A 1 74 ? -9.355 4.864 -10.537 1.00 88.69 74 ASP A N 1
ATOM 611 C CA . ASP A 1 74 ? -10.358 3.841 -10.801 1.00 88.69 74 ASP A CA 1
ATOM 612 C C . ASP A 1 74 ? -11.392 3.712 -9.681 1.00 88.69 74 ASP A C 1
ATOM 614 O O . ASP A 1 74 ? -12.441 3.142 -9.920 1.00 88.69 74 ASP A O 1
ATOM 618 N N . PHE A 1 75 ? -11.189 4.294 -8.493 1.00 86.69 75 PHE A N 1
ATOM 619 C CA . PHE A 1 75 ? -12.139 4.153 -7.376 1.00 86.69 75 PHE A CA 1
ATOM 620 C C . PHE A 1 75 ? -13.572 4.630 -7.685 1.00 86.69 75 PHE A C 1
ATOM 622 O O . PHE A 1 75 ? -14.511 4.127 -7.077 1.00 86.69 75 PHE A O 1
ATOM 629 N N . PHE A 1 76 ? -13.759 5.553 -8.638 1.00 84.62 76 PHE A N 1
ATOM 630 C CA . PHE A 1 76 ? -15.095 5.965 -9.092 1.00 84.62 76 PHE A CA 1
ATOM 631 C C . PHE A 1 76 ? -15.761 4.920 -10.001 1.00 84.62 76 PHE A C 1
ATOM 633 O O . PHE A 1 76 ? -16.942 4.629 -9.848 1.00 84.62 76 PHE A O 1
ATOM 640 N N . MET A 1 77 ? -15.007 4.355 -10.948 1.00 86.31 77 MET A N 1
ATOM 641 C CA . MET A 1 77 ? -15.538 3.393 -11.923 1.00 86.31 77 MET A CA 1
ATOM 642 C C . MET A 1 77 ? -15.522 1.951 -11.403 1.00 86.31 77 MET A C 1
ATOM 644 O O . MET A 1 77 ? -16.311 1.122 -11.847 1.00 86.31 77 MET A O 1
ATOM 648 N N . ASN A 1 78 ? -14.624 1.663 -10.464 1.00 90.06 78 ASN A N 1
ATOM 649 C CA . ASN A 1 78 ? -14.393 0.386 -9.811 1.00 90.06 78 ASN A CA 1
ATOM 650 C C . ASN A 1 78 ? -14.235 -0.778 -10.805 1.00 90.06 78 ASN A C 1
ATOM 652 O O . ASN A 1 78 ? -14.863 -1.829 -10.653 1.00 90.06 78 ASN A O 1
ATOM 656 N N . ASN A 1 79 ? -13.430 -0.595 -11.856 1.00 89.19 79 ASN A N 1
ATOM 657 C CA . ASN A 1 79 ? -13.281 -1.597 -12.912 1.00 89.19 79 ASN A CA 1
ATOM 658 C C . ASN A 1 79 ? -12.229 -2.655 -12.572 1.00 89.19 79 ASN A C 1
ATOM 660 O O . ASN A 1 79 ? -12.405 -3.830 -12.922 1.00 89.19 79 ASN A O 1
ATOM 664 N N . MET A 1 80 ? -11.157 -2.260 -11.888 1.00 90.06 80 MET A N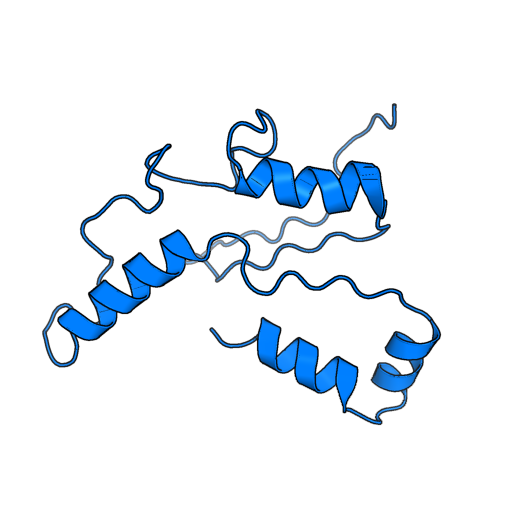 1
ATOM 665 C CA . MET A 1 80 ? -9.994 -3.111 -11.656 1.00 90.06 80 MET A CA 1
ATOM 666 C C . MET A 1 80 ? -10.177 -4.057 -10.463 1.00 90.06 80 MET A C 1
ATOM 668 O O . MET A 1 80 ? -10.897 -3.727 -9.514 1.00 90.06 80 MET A O 1
ATOM 672 N N . PRO A 1 81 ? -9.547 -5.247 -10.488 1.00 91.50 81 PRO A N 1
ATOM 673 C CA . PRO A 1 81 ? -9.633 -6.193 -9.379 1.00 91.50 81 PRO A CA 1
ATOM 674 C C . PRO A 1 81 ? -9.107 -5.611 -8.058 1.00 91.50 81 PRO A C 1
ATOM 676 O O . PRO A 1 81 ? -9.688 -5.890 -7.012 1.00 91.50 81 PRO A O 1
ATOM 679 N N . GLU A 1 82 ? -8.083 -4.757 -8.094 1.00 92.12 82 GLU A N 1
ATOM 680 C CA . GLU A 1 82 ? -7.514 -4.075 -6.928 1.00 92.12 82 GLU A CA 1
ATOM 681 C C . GLU A 1 82 ? -8.541 -3.138 -6.285 1.00 92.12 82 GLU A C 1
ATOM 683 O O . GLU A 1 82 ? -8.798 -3.228 -5.083 1.00 92.12 82 GLU A O 1
ATOM 688 N N . SER A 1 83 ? -9.179 -2.278 -7.087 1.00 92.38 83 SER A N 1
ATOM 689 C CA . SER A 1 83 ? -10.225 -1.358 -6.622 1.00 92.38 83 SER A CA 1
ATOM 690 C C . SER A 1 83 ? -11.401 -2.127 -6.027 1.00 92.38 83 SER A C 1
ATOM 692 O O . SER A 1 83 ? -11.856 -1.805 -4.930 1.00 92.38 83 SER A O 1
ATOM 694 N N . LYS A 1 84 ? -11.835 -3.209 -6.690 1.00 93.69 84 LYS A N 1
ATOM 695 C CA . LYS A 1 84 ? -12.932 -4.064 -6.212 1.00 93.69 84 LYS A CA 1
ATOM 696 C C . LYS A 1 84 ? -12.589 -4.744 -4.891 1.00 93.69 84 LYS A C 1
ATOM 698 O O . LYS A 1 84 ? -13.443 -4.817 -4.008 1.00 93.69 84 LYS A O 1
ATOM 703 N N . ALA A 1 85 ? -11.356 -5.230 -4.743 1.00 94.31 85 ALA A N 1
ATOM 704 C CA . ALA A 1 85 ? -10.891 -5.870 -3.518 1.00 94.31 85 ALA A CA 1
ATOM 705 C C . ALA A 1 85 ? -10.872 -4.882 -2.343 1.00 94.31 85 ALA A C 1
ATOM 707 O O . ALA A 1 85 ? -11.409 -5.191 -1.280 1.00 94.31 85 ALA A O 1
ATOM 708 N N . VAL A 1 86 ? -10.329 -3.676 -2.547 1.00 94.56 86 VAL A N 1
ATOM 709 C CA . VAL A 1 86 ? -10.333 -2.614 -1.527 1.00 94.56 86 VAL A CA 1
ATOM 710 C C . VAL A 1 86 ? -11.762 -2.193 -1.190 1.00 94.56 86 VAL A C 1
ATOM 712 O O . VAL A 1 86 ? -12.123 -2.133 -0.016 1.00 94.56 86 VAL A O 1
ATOM 715 N N . ALA A 1 87 ? -12.595 -1.950 -2.205 1.00 94.12 87 ALA A N 1
ATOM 716 C CA . ALA A 1 87 ? -13.974 -1.514 -2.024 1.00 94.12 87 ALA A CA 1
ATOM 717 C C . ALA A 1 87 ? -14.801 -2.537 -1.238 1.00 94.12 87 ALA A C 1
ATOM 719 O O . ALA A 1 87 ? -15.592 -2.155 -0.381 1.00 94.12 87 ALA A O 1
ATOM 720 N N . LYS A 1 88 ? -14.588 -3.836 -1.471 1.00 95.44 88 LYS A N 1
ATOM 721 C CA . LYS A 1 88 ? -15.244 -4.896 -0.702 1.00 95.44 88 LYS A CA 1
ATOM 722 C C . LYS A 1 88 ? -14.901 -4.808 0.790 1.00 95.44 88 LYS A C 1
ATOM 724 O O . LYS A 1 88 ? -15.811 -4.797 1.613 1.00 95.44 88 LYS A O 1
ATOM 729 N N . VAL A 1 89 ? -13.619 -4.691 1.135 1.00 95.56 89 VAL A N 1
ATOM 730 C CA . VAL A 1 89 ? -13.181 -4.612 2.540 1.00 95.56 89 VAL A CA 1
ATOM 731 C C . VAL A 1 89 ? -13.705 -3.336 3.204 1.00 95.56 89 VAL A C 1
ATOM 733 O O . VAL A 1 89 ? -14.294 -3.396 4.281 1.00 95.56 89 VAL A O 1
ATOM 736 N N . VAL A 1 90 ? -13.526 -2.182 2.556 1.00 94.50 90 VAL A N 1
ATOM 737 C CA . VAL A 1 90 ? -13.846 -0.872 3.143 1.00 94.50 90 VAL A CA 1
ATOM 738 C C . VAL A 1 90 ? -15.353 -0.615 3.189 1.00 94.50 90 VAL A C 1
ATOM 740 O O . VAL A 1 90 ? -15.849 -0.161 4.214 1.00 94.50 90 VAL A O 1
ATOM 743 N N . TYR A 1 91 ? -16.091 -0.914 2.117 1.00 92.38 91 TYR A N 1
ATOM 744 C CA . TYR A 1 91 ? -17.486 -0.480 1.963 1.00 92.38 91 TYR A CA 1
ATOM 745 C C . TYR A 1 91 ? -18.531 -1.585 2.130 1.00 92.38 91 TYR A C 1
ATOM 747 O O . TYR A 1 91 ? -19.713 -1.261 2.203 1.00 92.38 91 TYR A O 1
ATOM 755 N N . ASN A 1 92 ? -18.136 -2.863 2.191 1.00 94.38 92 ASN A N 1
ATOM 756 C CA . ASN A 1 92 ? -19.091 -3.972 2.328 1.00 94.38 92 ASN A CA 1
ATOM 757 C C . ASN A 1 92 ? -18.853 -4.854 3.561 1.00 94.38 92 ASN A C 1
ATOM 759 O O . ASN A 1 92 ? -19.762 -5.578 3.959 1.00 94.38 92 ASN A O 1
ATOM 763 N N . GLU A 1 93 ? -17.652 -4.837 4.146 1.00 96.25 93 GLU A N 1
ATOM 764 C CA . GLU A 1 93 ? -17.298 -5.741 5.249 1.00 96.25 93 GLU A CA 1
ATOM 765 C C . GLU A 1 93 ? -17.003 -5.003 6.556 1.00 96.25 93 GLU A C 1
ATOM 767 O O . GLU A 1 93 ? -17.582 -5.347 7.584 1.00 96.25 93 GLU A O 1
ATOM 772 N N . TRP A 1 94 ? -16.122 -3.996 6.535 1.00 96.81 94 TRP A N 1
ATOM 773 C CA . TRP A 1 94 ? -15.585 -3.413 7.771 1.00 96.81 94 TRP A CA 1
ATOM 774 C C . TRP A 1 94 ? -16.084 -2.012 8.109 1.00 96.81 94 TRP A C 1
ATOM 776 O O . TRP A 1 94 ? -16.131 -1.680 9.290 1.00 96.81 94 TRP A O 1
ATOM 786 N N . TYR A 1 95 ? -16.444 -1.196 7.113 1.00 95.44 95 TYR A N 1
ATOM 787 C CA . TYR A 1 95 ? -16.950 0.170 7.313 1.00 95.44 95 TYR A CA 1
ATOM 788 C C . TYR A 1 95 ? -16.076 1.028 8.260 1.00 95.44 95 TYR A C 1
ATOM 790 O O . TYR A 1 95 ? -16.575 1.549 9.262 1.00 95.44 95 TYR A O 1
ATOM 798 N N . PRO A 1 96 ? -14.760 1.170 7.993 1.00 95.50 96 PRO A N 1
ATOM 799 C CA . PRO A 1 96 ? -13.848 1.866 8.895 1.00 95.50 96 PRO A CA 1
ATOM 800 C C . PRO A 1 96 ? -14.161 3.365 8.983 1.00 95.50 96 PRO A C 1
ATOM 802 O O . PRO A 1 96 ? -14.485 4.017 7.992 1.00 95.50 96 PRO A O 1
ATOM 805 N N . GLN A 1 97 ? -13.975 3.937 10.171 1.00 94.19 97 GLN A N 1
ATOM 806 C CA . GLN A 1 97 ? -14.195 5.360 10.445 1.00 94.19 97 GLN A CA 1
ATOM 807 C C . GLN A 1 97 ? -13.089 6.247 9.857 1.00 94.19 97 GLN A C 1
ATOM 809 O O . GLN A 1 97 ? -13.314 7.423 9.581 1.00 94.19 97 GLN A O 1
ATOM 814 N N . ILE A 1 98 ? -11.885 5.695 9.682 1.00 91.75 98 ILE A N 1
ATOM 815 C CA . ILE A 1 98 ? -10.727 6.390 9.119 1.00 91.75 98 ILE A CA 1
ATOM 816 C C . ILE A 1 98 ? -10.102 5.492 8.053 1.00 91.75 98 ILE A C 1
ATOM 818 O O . ILE A 1 98 ? -9.739 4.349 8.326 1.00 91.75 98 ILE A O 1
ATOM 822 N N . VAL A 1 99 ? -9.934 6.034 6.846 1.00 91.75 99 VAL A N 1
ATOM 823 C CA . VAL A 1 99 ? -9.196 5.399 5.748 1.00 91.75 99 VAL A CA 1
ATOM 824 C C . VAL A 1 99 ? -8.022 6.295 5.383 1.00 91.75 99 VAL A C 1
ATOM 826 O O . VAL A 1 99 ? -8.202 7.477 5.091 1.00 91.75 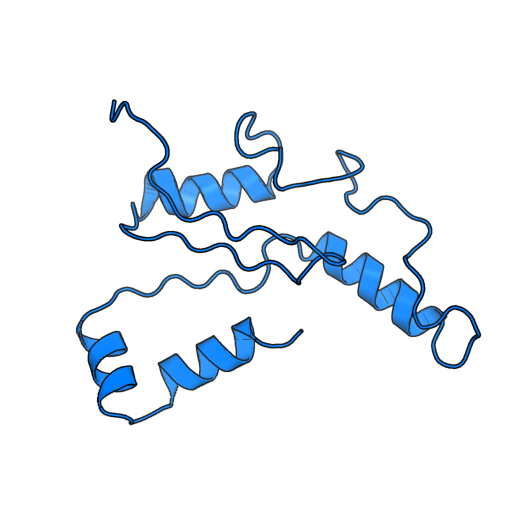99 VAL A O 1
ATOM 829 N N . TYR A 1 100 ? -6.816 5.730 5.392 1.00 89.19 100 TYR A N 1
ATOM 830 C CA . TYR A 1 100 ? -5.585 6.446 5.078 1.00 89.19 100 TYR A CA 1
ATOM 831 C C . TYR A 1 100 ? -4.812 5.723 3.972 1.00 89.19 100 TYR A C 1
ATOM 833 O O . TYR A 1 100 ? -4.427 4.566 4.130 1.00 89.19 100 TYR A O 1
ATOM 841 N N . ASN A 1 101 ? -4.585 6.411 2.849 1.00 88.06 101 ASN A N 1
ATOM 842 C CA . ASN A 1 101 ? -3.802 5.907 1.721 1.00 88.06 101 ASN A CA 1
ATOM 843 C C . ASN A 1 101 ? -2.455 6.644 1.654 1.00 88.06 101 ASN A C 1
ATOM 845 O O . ASN A 1 101 ? -2.403 7.855 1.427 1.00 88.06 101 ASN A O 1
ATOM 849 N N . GLN A 1 102 ? -1.361 5.910 1.869 1.00 86.69 102 GLN A N 1
ATOM 850 C CA . GLN A 1 102 ? -0.011 6.461 1.862 1.00 86.69 102 GLN A CA 1
ATOM 851 C C . GLN A 1 102 ? 0.575 6.472 0.444 1.00 86.69 102 GLN A C 1
ATOM 853 O O . GLN A 1 102 ? 0.799 5.425 -0.159 1.00 86.69 102 GLN A O 1
ATOM 858 N N . HIS A 1 103 ? 0.974 7.656 -0.018 1.00 83.25 103 HIS A N 1
ATOM 859 C CA . HIS A 1 103 ? 1.773 7.831 -1.231 1.00 83.25 103 HIS A CA 1
ATOM 860 C C . HIS A 1 103 ? 3.213 8.256 -0.899 1.00 83.25 103 HIS A C 1
ATOM 862 O O . HIS A 1 103 ? 3.499 8.759 0.193 1.00 83.25 103 HIS A O 1
ATOM 868 N N . GLN A 1 104 ? 4.130 8.071 -1.852 1.00 76.12 104 GLN A N 1
ATOM 869 C CA . GLN A 1 104 ? 5.440 8.724 -1.832 1.00 76.12 104 GLN A CA 1
ATOM 870 C C . GLN A 1 104 ? 5.307 10.152 -2.378 1.00 76.12 104 GLN A C 1
ATOM 872 O O . GLN A 1 104 ? 4.554 10.396 -3.321 1.00 76.12 104 GLN A O 1
ATOM 877 N N . THR A 1 105 ? 6.044 11.094 -1.789 1.00 66.44 105 THR A N 1
ATOM 878 C CA . THR A 1 105 ? 6.050 12.503 -2.195 1.00 66.44 105 THR A CA 1
ATOM 879 C C . THR A 1 105 ? 6.420 12.654 -3.673 1.00 66.44 105 THR A C 1
ATOM 881 O O . THR A 1 105 ? 7.483 12.204 -4.104 1.00 66.44 105 THR A O 1
ATOM 884 N N . SER A 1 106 ? 5.545 13.306 -4.444 1.00 58.19 106 SER A N 1
ATOM 885 C CA . SER A 1 106 ? 5.869 13.814 -5.786 1.00 58.19 106 SER A CA 1
ATOM 886 C C . SER A 1 106 ? 6.900 14.953 -5.690 1.00 58.19 106 SER A C 1
ATOM 888 O O . SER A 1 106 ? 7.092 15.495 -4.600 1.00 58.19 106 SER A O 1
ATOM 890 N N . PRO A 1 107 ? 7.549 15.376 -6.794 1.00 58.44 107 PRO A N 1
ATOM 891 C CA . PRO A 1 107 ? 8.339 16.608 -6.810 1.00 58.44 107 PRO A CA 1
ATOM 892 C C . PRO A 1 107 ? 7.560 17.798 -6.221 1.00 58.44 107 PRO A C 1
ATOM 894 O O . PRO A 1 107 ? 6.331 17.769 -6.159 1.00 58.44 107 PRO A O 1
ATOM 897 N N . GLY A 1 108 ? 8.286 18.827 -5.774 1.00 64.06 108 GLY A N 1
ATOM 898 C CA . GLY A 1 108 ? 7.766 19.963 -5.003 1.00 64.06 108 GLY A CA 1
ATOM 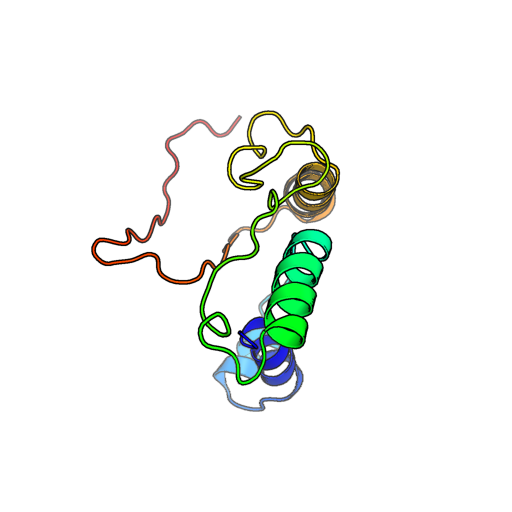899 C C . GLY A 1 108 ? 6.390 20.514 -5.419 1.00 64.06 108 GLY A C 1
ATOM 900 O O . GLY A 1 108 ? 6.044 20.564 -6.597 1.00 64.06 108 GLY A O 1
ATOM 901 N N . TYR A 1 109 ? 5.669 20.966 -4.381 1.00 61.78 109 TYR A N 1
ATOM 902 C CA . TYR A 1 109 ? 4.234 21.301 -4.260 1.00 61.78 109 TYR A CA 1
ATOM 903 C C . TYR A 1 109 ? 3.260 20.116 -4.128 1.00 61.78 109 TYR A C 1
ATOM 905 O O . TYR A 1 109 ? 2.096 20.212 -4.524 1.00 61.78 109 TYR A O 1
ATOM 913 N N . ALA A 1 110 ? 3.694 19.016 -3.503 1.00 64.62 110 ALA A N 1
ATOM 914 C CA . ALA A 1 110 ? 2.780 17.958 -3.075 1.00 64.62 110 ALA A CA 1
ATOM 915 C C . ALA A 1 110 ? 1.706 18.510 -2.112 1.00 64.62 110 ALA A C 1
ATOM 917 O O . ALA A 1 110 ? 2.011 19.264 -1.187 1.00 64.62 110 ALA A O 1
ATOM 918 N N . ARG A 1 111 ? 0.444 18.126 -2.333 1.00 60.94 111 ARG A N 1
ATOM 919 C CA . ARG A 1 111 ? -0.688 18.471 -1.463 1.00 60.94 111 ARG A CA 1
ATOM 920 C C . ARG A 1 111 ? -1.064 17.264 -0.618 1.00 60.94 111 ARG A C 1
ATOM 922 O O . ARG A 1 111 ? -1.241 16.173 -1.153 1.00 60.94 111 ARG A O 1
ATOM 929 N N . ILE A 1 112 ? -1.227 17.482 0.682 1.00 65.25 112 ILE A N 1
ATOM 930 C CA . ILE A 1 112 ? -1.904 16.535 1.564 1.00 65.25 112 ILE A CA 1
ATOM 931 C C . ILE A 1 112 ? -3.404 16.801 1.423 1.00 65.25 112 ILE A C 1
ATOM 933 O O . ILE A 1 112 ? -3.851 17.929 1.625 1.00 65.25 112 ILE A O 1
ATOM 937 N N . VAL A 1 113 ? -4.166 15.778 1.041 1.00 64.62 113 VAL A N 1
ATOM 938 C CA . VAL A 1 113 ? -5.630 15.839 0.996 1.00 64.62 113 VAL A CA 1
ATOM 939 C C . VAL A 1 113 ? -6.144 15.131 2.239 1.00 64.62 113 VAL A C 1
ATOM 941 O O . VAL A 1 113 ? -5.992 13.920 2.367 1.00 64.62 113 VAL A O 1
ATOM 944 N N . ILE A 1 114 ? -6.714 15.899 3.163 1.00 59.16 114 ILE A N 1
ATOM 945 C CA . ILE A 1 114 ? -7.430 15.379 4.329 1.00 59.16 114 ILE A CA 1
ATOM 946 C C . ILE A 1 114 ? -8.894 15.811 4.160 1.00 59.16 114 ILE A C 1
ATOM 948 O O . ILE A 1 114 ? -9.124 16.983 3.850 1.00 59.16 114 ILE A O 1
ATOM 952 N N . PRO A 1 115 ? -9.869 14.892 4.298 1.00 62.03 115 PRO A N 1
ATOM 953 C CA . PRO A 1 115 ? -11.298 15.213 4.242 1.00 62.03 115 PRO A CA 1
ATOM 954 C C . PRO A 1 115 ? -11.688 16.338 5.231 1.00 62.03 115 PRO A C 1
ATOM 956 O O . PRO A 1 115 ? -10.939 16.623 6.166 1.00 62.03 115 PRO A O 1
ATOM 959 N N . PRO A 1 116 ? -12.847 16.999 5.046 1.00 55.22 116 PRO A N 1
ATOM 960 C CA . PRO A 1 116 ? -14.094 16.423 4.537 1.00 55.22 116 PRO A CA 1
ATOM 961 C C . PRO A 1 116 ? -14.167 16.329 3.010 1.00 55.22 116 PRO A C 1
ATOM 963 O O . PRO A 1 116 ? -13.981 17.318 2.303 1.00 55.22 116 PRO A O 1
ATOM 966 N N . TYR A 1 117 ? -14.505 15.140 2.504 1.00 59.62 117 TYR A N 1
ATOM 967 C CA . TYR A 1 117 ? -15.169 15.035 1.207 1.00 59.62 117 TYR A CA 1
ATOM 968 C C . TYR A 1 117 ? -16.590 15.547 1.427 1.00 59.62 117 TYR A C 1
ATOM 970 O O . TYR A 1 117 ? -17.250 15.129 2.375 1.00 59.62 117 TYR A O 1
ATOM 978 N N . SER A 1 118 ? -17.010 16.537 0.649 1.00 49.06 118 SER A N 1
ATOM 979 C CA . SER A 1 118 ? -18.324 17.155 0.809 1.00 49.06 118 SER A CA 1
ATOM 980 C C . SER A 1 118 ? -19.441 16.113 0.683 1.00 49.06 118 SER A C 1
ATOM 982 O O . SER A 1 118 ? -19.344 15.202 -0.135 1.00 49.06 118 SER A O 1
ATOM 984 N N . ASP A 1 119 ? -20.479 16.289 1.498 1.00 34.59 119 ASP A N 1
ATOM 985 C CA . ASP A 1 119 ? -21.725 15.513 1.535 1.00 34.59 119 ASP A CA 1
ATOM 986 C C . ASP A 1 119 ? -22.393 15.305 0.150 1.00 34.59 119 ASP A C 1
ATOM 988 O O . ASP A 1 119 ? -22.201 16.138 -0.744 1.00 34.59 119 ASP A O 1
ATOM 992 N N . PRO A 1 120 ? -23.221 14.246 -0.029 1.00 48.44 120 PRO A N 1
ATOM 993 C CA . PRO A 1 120 ? -24.015 13.634 1.037 1.00 48.44 120 PRO A CA 1
ATOM 994 C C . PRO A 1 120 ? -23.652 12.198 1.418 1.00 48.44 120 PRO A C 1
ATOM 996 O O . PRO A 1 120 ? -23.400 11.334 0.580 1.00 48.44 120 PRO A O 1
ATOM 999 N N . VAL A 1 121 ? -23.775 11.945 2.719 1.00 45.19 121 VAL A N 1
ATOM 1000 C CA . VAL A 1 121 ? -24.142 10.644 3.286 1.00 45.19 121 VAL A CA 1
ATOM 1001 C C . VAL A 1 121 ? -25.552 10.255 2.803 1.00 45.19 121 VAL A C 1
ATOM 1003 O O . VAL A 1 121 ? -26.544 10.666 3.405 1.00 45.19 121 VAL A O 1
ATOM 1006 N N . ASN A 1 122 ? -25.649 9.512 1.694 1.00 33.78 122 ASN A N 1
ATOM 1007 C CA . ASN A 1 122 ? -26.696 8.505 1.438 1.00 33.78 122 ASN A CA 1
ATOM 1008 C C . ASN A 1 122 ? -26.302 7.586 0.274 1.00 33.78 122 ASN A C 1
ATOM 1010 O O . ASN A 1 122 ? -26.089 8.120 -0.838 1.00 33.78 122 ASN A O 1
#

Secondary structure (DSSP, 8-state):
--HHHHHHHHHHH--SHHHHHHHHH------S-S-HHHHHHHHHHHHHHTTSTTTTSPPSS-S-TTTSS-GGGTTTT--SHHHHHHHHIIIIII--S------PPPSSSPPP--PPPPP---

Sequence (122 aa):
GQMTPLLAYRVATEESEEMRKIRDDVIFLLMPMMNPDGLEIVRKWYESQLGTPFEQTRPPELYHHYVGHDNNRDFFMNNMPESKAVAKVVYNEWYPQIVYNQHQTSPGYARIVIPPYSDPVN

Radius of gyration: 17.85 Å; chains: 1; bounding box: 52×28×46 Å

pLDDT: mean 85.77, std 14.64, range [33.78, 98.38]